Protein AF-A0A7L0R563-F1 (afdb_monomer_lite)

Organism: Setophaga kirtlandii (NCBI:txid298831)

Structure (mmCIF, N/CA/C/O backbone):
data_AF-A0A7L0R563-F1
#
_entry.id   AF-A0A7L0R563-F1
#
loop_
_atom_site.group_PDB
_atom_site.id
_atom_site.type_symbol
_atom_site.label_atom_id
_atom_site.label_alt_id
_atom_site.label_comp_id
_atom_site.label_asym_id
_atom_site.label_entity_id
_atom_site.label_seq_id
_atom_site.pdbx_PDB_ins_code
_atom_site.Cartn_x
_atom_site.Cartn_y
_atom_site.Cartn_z
_atom_site.occupancy
_atom_site.B_iso_or_equiv
_atom_site.auth_seq_id
_atom_site.auth_comp_id
_atom_site.auth_asym_id
_atom_site.auth_atom_id
_atom_site.pdbx_PDB_model_num
ATOM 1 N N . MET A 1 1 ? 3.969 -14.563 -4.268 1.00 79.44 1 MET A N 1
ATOM 2 C CA . MET A 1 1 ? 3.086 -14.726 -5.441 1.00 79.44 1 MET A CA 1
ATOM 3 C C . MET A 1 1 ? 2.986 -16.213 -5.708 1.00 79.44 1 MET A C 1
ATOM 5 O O . MET A 1 1 ? 4.020 -16.866 -5.659 1.00 79.44 1 MET A O 1
ATOM 9 N N . MET A 1 2 ? 1.785 -16.752 -5.893 1.00 92.75 2 MET A N 1
ATOM 10 C CA . MET A 1 2 ? 1.588 -18.174 -6.206 1.00 92.75 2 MET A CA 1
ATOM 11 C C . MET A 1 2 ? 0.539 -18.315 -7.314 1.00 92.75 2 MET A C 1
ATOM 13 O O . MET A 1 2 ? -0.311 -17.434 -7.439 1.00 92.75 2 MET A O 1
ATOM 17 N N . PRO A 1 3 ? 0.597 -19.368 -8.139 1.00 93.75 3 PRO A N 1
ATOM 18 C CA . PRO A 1 3 ? -0.494 -19.691 -9.042 1.00 93.75 3 PRO A CA 1
ATOM 1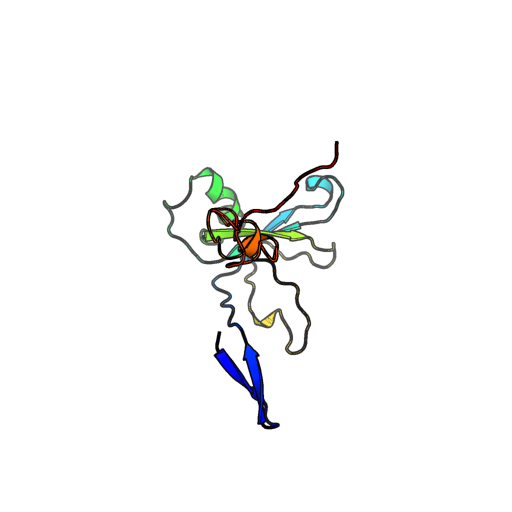9 C C . PRO A 1 3 ? -1.622 -20.412 -8.293 1.00 93.75 3 PRO A C 1
ATOM 21 O O . PRO A 1 3 ? -1.357 -21.232 -7.417 1.00 93.75 3 PRO A O 1
ATOM 24 N N . ILE A 1 4 ? -2.867 -20.137 -8.671 1.00 94.19 4 ILE A N 1
ATOM 25 C CA . ILE A 1 4 ? -4.045 -20.919 -8.278 1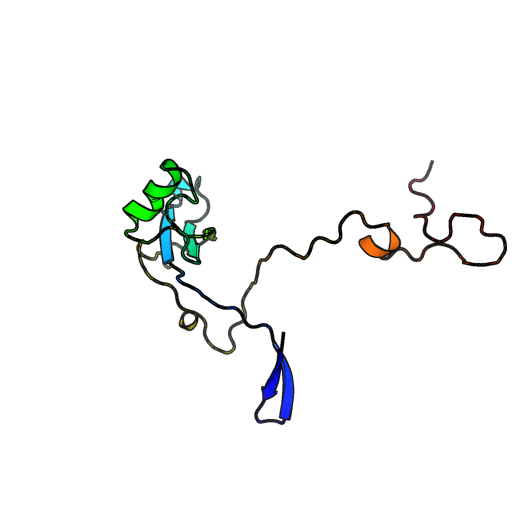.00 94.19 4 ILE A CA 1
ATOM 26 C C . ILE A 1 4 ? -4.720 -21.420 -9.554 1.00 94.19 4 ILE A C 1
ATOM 28 O O . ILE A 1 4 ? -4.782 -20.695 -10.548 1.00 94.19 4 ILE A O 1
ATOM 32 N N . TRP A 1 5 ? -5.205 -22.658 -9.515 1.00 94.88 5 TRP A N 1
ATOM 33 C CA . TRP A 1 5 ? -5.958 -23.268 -10.606 1.00 94.88 5 TRP A CA 1
ATOM 34 C C . TRP A 1 5 ? -7.452 -23.236 -10.304 1.00 94.88 5 TRP A C 1
ATOM 36 O O . TRP A 1 5 ? -7.875 -23.539 -9.186 1.00 94.88 5 TRP A O 1
ATOM 46 N N . THR A 1 6 ? -8.252 -22.860 -11.295 1.00 93.50 6 THR A N 1
ATOM 47 C CA . THR A 1 6 ? -9.711 -22.941 -11.215 1.00 93.50 6 THR A CA 1
ATOM 48 C C . THR A 1 6 ? -10.187 -24.368 -11.464 1.00 93.50 6 THR A C 1
ATOM 50 O O . THR A 1 6 ? -9.456 -25.224 -11.964 1.00 93.50 6 THR A O 1
ATOM 53 N N . LYS A 1 7 ? -11.468 -24.620 -11.173 1.00 94.56 7 LYS A N 1
ATOM 54 C CA . LYS A 1 7 ? -12.122 -25.892 -11.510 1.00 94.56 7 LYS A CA 1
ATOM 55 C C . LYS A 1 7 ? -12.158 -26.164 -13.021 1.00 94.56 7 LYS A C 1
ATOM 57 O O . LYS A 1 7 ? -12.223 -27.322 -13.406 1.00 94.56 7 LYS A O 1
ATOM 62 N N . SER A 1 8 ? -12.107 -25.124 -13.859 1.00 94.75 8 SER A N 1
ATOM 63 C CA . SER A 1 8 ? -12.034 -25.250 -15.322 1.00 94.75 8 SER A CA 1
ATOM 64 C C . SER A 1 8 ? -10.624 -25.558 -15.839 1.00 94.75 8 SER A C 1
ATOM 66 O O . SER A 1 8 ? -10.449 -25.730 -17.040 1.00 94.75 8 SER A O 1
ATOM 68 N N . GLY A 1 9 ? -9.618 -25.632 -14.959 1.00 95.19 9 GLY A N 1
ATOM 69 C CA . GLY A 1 9 ? -8.228 -25.852 -15.353 1.00 95.19 9 GLY A CA 1
ATOM 70 C C . GLY A 1 9 ? -7.518 -24.588 -15.842 1.00 95.19 9 GLY A C 1
ATOM 71 O O . GLY A 1 9 ? -6.473 -24.690 -16.472 1.00 95.19 9 GLY A O 1
ATOM 72 N N . GLU A 1 10 ? -8.040 -23.394 -15.553 1.00 95.56 10 GLU A N 1
ATOM 73 C CA . GLU A 1 10 ? -7.364 -22.129 -15.856 1.00 95.56 10 GLU A CA 1
ATOM 74 C C . GLU A 1 10 ? -6.396 -21.739 -14.729 1.00 95.56 10 GLU A C 1
ATOM 76 O O . GLU A 1 10 ? -6.694 -21.911 -13.544 1.00 95.56 10 GLU A O 1
ATOM 81 N N . LYS A 1 11 ? -5.228 -21.192 -15.087 1.00 95.44 11 LYS A N 1
ATOM 82 C CA . LYS A 1 11 ? -4.199 -20.739 -14.141 1.00 95.44 11 LYS A CA 1
ATOM 83 C C . LYS A 1 11 ? -4.281 -19.230 -13.929 1.00 95.44 11 LYS A C 1
ATOM 85 O O . LYS A 1 11 ? -3.959 -18.466 -14.835 1.00 95.44 11 LYS A O 1
ATOM 90 N N . HIS A 1 12 ? -4.541 -18.799 -12.696 1.00 94.56 12 HIS A N 1
ATOM 91 C CA . HIS A 1 12 ? -4.442 -17.390 -12.310 1.00 94.56 12 HIS A CA 1
ATOM 92 C C . HIS A 1 12 ? -3.226 -17.121 -11.431 1.00 94.56 12 HIS A C 1
ATOM 94 O O . HIS A 1 12 ? -2.904 -17.870 -10.506 1.00 94.56 12 HIS A O 1
ATOM 100 N N . ALA A 1 13 ? -2.557 -16.004 -11.702 1.00 95.38 13 ALA A N 1
ATOM 101 C CA . ALA A 1 13 ? -1.481 -15.505 -10.868 1.00 95.38 13 ALA A CA 1
ATOM 102 C C . ALA A 1 13 ? -2.054 -14.671 -9.715 1.00 95.38 13 ALA A C 1
ATOM 104 O O . ALA A 1 13 ? -2.723 -13.667 -9.955 1.00 95.38 13 ALA A O 1
ATOM 105 N N . VAL A 1 14 ? -1.774 -15.061 -8.468 1.00 95.38 14 VAL A N 1
ATOM 106 C CA . VAL A 1 14 ? -2.331 -14.388 -7.287 1.00 95.38 14 VAL A CA 1
ATOM 107 C C . VAL A 1 14 ? -1.262 -13.914 -6.304 1.00 95.38 14 VAL A C 1
ATOM 109 O O . VAL A 1 14 ? -0.155 -14.462 -6.192 1.00 95.38 14 VAL A O 1
ATOM 112 N N . THR A 1 15 ? -1.624 -12.888 -5.537 1.00 95.50 15 THR A N 1
ATOM 113 C CA . THR A 1 15 ? -0.833 -12.365 -4.419 1.00 95.50 15 THR A CA 1
ATOM 114 C C . THR A 1 15 ? -1.587 -12.605 -3.119 1.00 95.50 15 THR A C 1
ATOM 116 O O . THR A 1 15 ? -2.738 -12.200 -2.997 1.00 95.50 15 THR A O 1
ATOM 119 N N . LEU A 1 16 ? -0.941 -13.239 -2.136 1.00 93.50 16 LEU A N 1
ATOM 120 C CA . LEU A 1 16 ? -1.532 -13.398 -0.808 1.00 93.50 16 LEU A CA 1
ATOM 121 C C . LEU A 1 16 ? -1.290 -12.149 0.022 1.00 93.50 16 LEU A C 1
ATOM 123 O O . LEU A 1 16 ? -0.150 -11.711 0.186 1.00 93.50 16 LEU A O 1
ATOM 127 N N . LEU A 1 17 ? -2.370 -11.627 0.587 1.00 93.56 17 LEU A N 1
ATOM 128 C CA . LEU A 1 17 ? -2.347 -10.529 1.536 1.00 93.56 17 LEU A CA 1
ATOM 129 C C . LEU A 1 17 ? -2.794 -11.064 2.895 1.00 93.56 17 LEU A C 1
ATOM 131 O O . LEU A 1 17 ? -3.893 -11.594 3.035 1.00 93.56 17 LEU A O 1
ATOM 135 N N . LYS A 1 18 ? -1.929 -10.934 3.902 1.00 93.12 18 LYS A N 1
ATOM 136 C CA . LYS A 1 18 ? -2.244 -11.328 5.277 1.00 93.12 18 LYS A CA 1
ATOM 137 C C . LYS A 1 18 ? -2.797 -10.126 6.035 1.00 93.12 18 LYS A C 1
ATOM 139 O O . LYS A 1 18 ? -2.078 -9.152 6.257 1.00 93.12 18 LYS A O 1
ATOM 144 N N . VAL A 1 19 ? -4.044 -10.222 6.484 1.00 94.44 19 VAL A N 1
ATOM 145 C CA . VAL A 1 19 ? -4.639 -9.265 7.424 1.00 94.44 19 VAL A CA 1
ATOM 146 C C . VAL A 1 19 ? -4.303 -9.732 8.836 1.00 94.44 19 VAL A C 1
ATOM 148 O O . VAL A 1 19 ? -4.784 -10.771 9.275 1.00 94.44 19 VAL A O 1
ATOM 151 N N . GLN A 1 20 ? -3.427 -9.003 9.529 1.00 93.00 20 GLN A N 1
ATOM 152 C CA . GLN A 1 20 ? -2.982 -9.355 10.878 1.00 93.00 20 GLN A CA 1
ATOM 153 C C . GLN A 1 20 ? -3.362 -8.256 11.871 1.00 93.00 20 GLN A C 1
ATOM 155 O O . GLN A 1 20 ? -2.912 -7.117 11.728 1.00 93.00 20 GLN A O 1
ATOM 160 N N . ASP A 1 21 ? -4.158 -8.617 12.880 1.00 92.94 21 ASP A N 1
ATOM 161 C CA . ASP A 1 21 ? -4.570 -7.766 14.004 1.00 92.94 21 ASP A CA 1
ATOM 162 C C . ASP A 1 21 ? -5.026 -6.362 13.584 1.00 92.94 21 ASP A C 1
ATOM 164 O O . ASP A 1 21 ? -4.650 -5.361 14.204 1.00 92.94 21 ASP A O 1
ATOM 168 N N . CYS A 1 22 ? -5.822 -6.276 12.519 1.00 96.12 22 CYS A N 1
ATOM 169 C CA . CYS A 1 22 ? -6.314 -5.016 11.971 1.00 96.12 22 CYS A CA 1
ATOM 170 C C . CYS A 1 22 ? -7.477 -4.492 12.823 1.00 96.12 22 CYS A C 1
ATOM 172 O O . CYS A 1 22 ? -8.437 -5.223 13.030 1.00 96.12 22 CYS A O 1
ATOM 174 N N . HIS A 1 23 ? -7.378 -3.275 13.356 1.00 96.25 23 HIS A N 1
ATOM 175 C CA . HIS A 1 23 ? -8.411 -2.678 14.210 1.00 96.25 23 HIS A CA 1
ATOM 176 C C . HIS A 1 23 ? -8.655 -1.219 13.834 1.00 96.25 23 HIS A C 1
ATOM 178 O O . HIS A 1 23 ? -7.723 -0.502 13.454 1.00 96.25 23 HIS A O 1
ATOM 184 N N . VAL A 1 24 ? -9.900 -0.776 13.992 1.00 96.38 24 VAL A N 1
ATOM 185 C CA . VAL A 1 24 ? -10.256 0.644 13.915 1.00 96.38 24 VAL A CA 1
ATOM 186 C C . VAL A 1 24 ? -9.760 1.344 15.176 1.00 96.38 24 VAL A C 1
ATOM 188 O O . VAL A 1 24 ? -10.019 0.893 16.286 1.00 96.38 24 VAL A O 1
ATOM 191 N N . LEU A 1 25 ? -9.019 2.434 15.006 1.00 94.69 25 LEU A N 1
ATOM 192 C CA . LEU A 1 25 ? -8.427 3.203 16.100 1.00 94.69 25 LEU A CA 1
ATOM 193 C C . LEU A 1 25 ? -9.255 4.435 16.435 1.00 94.69 25 LEU A C 1
ATOM 195 O O . LEU A 1 25 ? -9.538 4.697 17.592 1.00 94.69 25 LEU A O 1
ATOM 199 N N . ARG A 1 26 ? -9.632 5.210 15.420 1.00 94.06 26 ARG A N 1
ATOM 200 C CA . ARG A 1 26 ? -10.344 6.467 15.623 1.00 94.06 26 ARG A CA 1
ATOM 201 C C . ARG A 1 26 ? -11.186 6.801 14.408 1.00 94.06 26 ARG A C 1
ATOM 203 O O . ARG A 1 26 ? -10.765 6.583 13.272 1.00 94.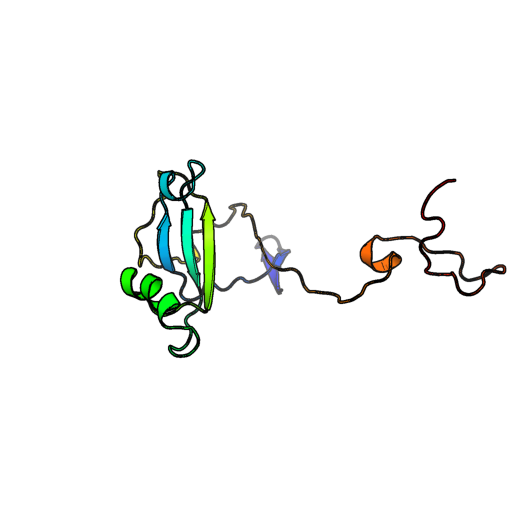06 26 ARG A O 1
ATOM 210 N N . TYR A 1 27 ? -12.356 7.356 14.675 1.00 93.44 27 TYR A N 1
ATOM 211 C CA . TYR A 1 27 ? -13.171 8.032 13.683 1.00 93.44 27 TYR A CA 1
ATOM 212 C C . TYR A 1 27 ? -12.864 9.531 13.724 1.00 93.44 27 TYR A C 1
ATOM 214 O O . TYR A 1 27 ? -12.796 10.121 14.801 1.00 93.44 27 TYR A O 1
ATOM 222 N N . VAL A 1 28 ? -12.650 10.125 12.555 1.00 91.31 28 VAL A N 1
ATOM 223 C CA . VAL A 1 28 ? -12.429 11.560 12.373 1.00 91.31 28 VAL A CA 1
ATOM 224 C C . VAL A 1 28 ? -13.600 12.094 11.559 1.00 91.31 28 VAL A C 1
ATOM 226 O O . VAL A 1 28 ? -13.829 11.646 10.429 1.00 91.31 28 VAL A O 1
ATOM 229 N N . SER A 1 29 ? -14.349 13.027 12.147 1.00 89.56 29 SER A N 1
ATOM 230 C CA . SER A 1 29 ? -15.538 13.612 11.526 1.00 89.56 29 SER A CA 1
ATOM 231 C C . SER A 1 29 ? -15.175 14.497 10.329 1.00 89.56 29 SER A C 1
ATOM 233 O O . SER A 1 29 ? -14.021 14.891 10.131 1.00 89.56 29 SER A O 1
ATOM 235 N N . LYS A 1 30 ? -16.174 14.837 9.507 1.00 88.56 30 LYS A N 1
ATOM 236 C CA . LYS A 1 30 ? -15.997 15.773 8.384 1.00 88.56 30 LYS A CA 1
ATOM 237 C C . LYS A 1 30 ? -15.513 17.144 8.846 1.00 88.56 30 LYS A C 1
ATOM 239 O O . LYS A 1 30 ? -14.650 17.722 8.191 1.00 88.56 30 LYS A O 1
ATOM 244 N N . GLU A 1 31 ? -16.039 17.626 9.966 1.00 87.44 31 GLU A N 1
ATOM 245 C CA . GLU A 1 31 ? -15.666 18.902 10.585 1.00 87.44 31 GLU A CA 1
ATOM 246 C C . GLU A 1 31 ? -14.182 18.904 10.960 1.00 87.44 31 GLU A C 1
ATOM 248 O O . GLU A 1 31 ? -13.432 19.774 10.517 1.00 87.44 31 GLU A O 1
ATOM 253 N N . GLU A 1 32 ? -13.728 17.861 11.663 1.00 85.50 32 GLU A N 1
ATOM 254 C CA . GLU A 1 32 ? -12.322 17.706 12.044 1.00 85.50 32 GLU A CA 1
ATOM 255 C C . GLU A 1 32 ? -11.413 17.509 10.815 1.00 85.50 32 GLU A C 1
ATOM 257 O O . GLU A 1 32 ? -10.266 17.951 10.793 1.00 85.50 32 GLU A O 1
ATOM 262 N N . SER A 1 33 ? -11.925 16.905 9.736 1.00 81.81 33 SER A N 1
ATOM 263 C CA . SER A 1 33 ? -11.193 16.740 8.475 1.00 81.81 33 SER A CA 1
ATOM 264 C C . SER A 1 33 ? -11.270 17.959 7.531 1.00 81.81 33 SER A C 1
ATOM 266 O O . SER A 1 33 ? -10.930 17.831 6.344 1.00 81.81 33 SER A O 1
ATOM 268 N N . GLY A 1 34 ? -11.699 19.129 8.011 1.00 81.62 34 GLY A N 1
ATOM 269 C CA . GLY A 1 34 ? -11.731 20.363 7.219 1.00 81.62 34 GLY A CA 1
ATOM 270 C C . GLY A 1 34 ? -12.801 20.365 6.122 1.00 81.62 34 GLY A C 1
ATOM 271 O O . GLY A 1 34 ? -12.551 20.844 5.018 1.00 81.62 34 GLY A O 1
ATOM 272 N N . GLY A 1 35 ? -13.962 19.765 6.395 1.00 75.12 35 GLY A N 1
ATOM 273 C CA . GLY A 1 35 ? -15.159 19.821 5.546 1.00 75.12 35 GLY A CA 1
ATOM 274 C C . GLY A 1 35 ? -15.172 18.876 4.341 1.00 75.12 35 GLY A C 1
ATOM 275 O O . GLY A 1 35 ? -16.040 19.000 3.485 1.00 75.12 35 GLY A O 1
ATOM 276 N N . LYS A 1 36 ? -14.217 17.942 4.240 1.00 79.31 36 LYS A N 1
ATOM 277 C CA . LYS A 1 36 ? -14.122 17.012 3.100 1.00 79.31 36 LYS A CA 1
ATOM 278 C C . LYS A 1 36 ? -14.926 15.734 3.341 1.00 79.31 36 LYS A C 1
ATOM 280 O O . LYS A 1 36 ? -16.143 15.693 3.200 1.00 79.31 36 LYS A O 1
ATOM 285 N N . THR A 1 37 ? -14.226 14.668 3.696 1.00 86.56 37 THR A N 1
ATOM 286 C CA . THR A 1 37 ? -14.774 13.335 3.909 1.00 86.56 37 THR A CA 1
ATOM 287 C C . THR A 1 37 ? -14.424 12.871 5.306 1.00 86.56 37 THR A C 1
ATOM 289 O O . THR A 1 37 ? -13.356 13.199 5.834 1.00 86.56 37 THR A O 1
ATOM 292 N N . ALA A 1 38 ? -15.340 12.113 5.899 1.00 91.31 38 ALA A N 1
ATOM 293 C CA . ALA A 1 38 ? -15.073 11.446 7.153 1.00 91.31 38 ALA A CA 1
ATOM 294 C C . ALA A 1 38 ? -13.969 10.399 6.950 1.00 91.31 38 ALA A C 1
ATOM 296 O O . ALA A 1 38 ? -13.745 9.893 5.844 1.00 91.31 38 ALA A O 1
ATOM 297 N N . LYS A 1 39 ? -13.230 10.105 8.014 1.00 93.75 39 LYS A N 1
ATOM 298 C CA . LYS A 1 39 ? -12.016 9.296 7.940 1.00 93.75 39 LYS A CA 1
ATOM 299 C C . LYS A 1 39 ? -11.985 8.262 9.051 1.00 93.75 39 LYS A C 1
ATOM 301 O O . LYS A 1 39 ? -12.236 8.575 10.211 1.00 93.75 39 LYS A O 1
ATOM 306 N N . LEU A 1 40 ? -11.599 7.040 8.702 1.00 94.31 40 LEU A N 1
ATOM 307 C CA . LEU A 1 40 ? -11.278 5.992 9.664 1.00 94.31 40 LEU A CA 1
ATOM 308 C C . LEU A 1 40 ? -9.774 5.809 9.748 1.00 94.31 40 LEU A C 1
ATOM 310 O O . LEU A 1 40 ? -9.103 5.532 8.754 1.00 94.31 40 LEU A O 1
ATOM 314 N N . LEU A 1 41 ? -9.253 5.929 10.960 1.00 94.94 41 LEU A N 1
ATOM 315 C CA . LEU A 1 41 ? -7.889 5.569 11.282 1.00 94.94 41 LEU A CA 1
ATOM 316 C C . LEU A 1 41 ? -7.849 4.080 11.620 1.00 94.94 41 LEU A C 1
ATOM 318 O O . LEU A 1 41 ? -8.516 3.632 12.551 1.00 94.94 41 LEU A O 1
ATOM 322 N N . VAL A 1 42 ? -7.063 3.311 10.876 1.00 96.00 42 VAL A N 1
ATOM 323 C CA . VAL A 1 42 ? -6.967 1.856 11.015 1.00 96.00 42 VAL A CA 1
ATOM 324 C C . VAL A 1 42 ? -5.520 1.466 11.276 1.00 96.00 42 VAL A C 1
ATOM 326 O O . VAL A 1 42 ? -4.594 1.939 10.611 1.00 96.00 42 VAL A O 1
ATOM 329 N N . GLY A 1 43 ? -5.322 0.592 12.259 1.00 94.62 43 GLY A N 1
ATOM 330 C CA . GLY A 1 43 ? -4.016 0.086 12.649 1.00 94.62 43 GLY A CA 1
ATOM 331 C C . GLY A 1 43 ? -3.896 -1.414 12.412 1.00 94.62 43 GLY A C 1
ATOM 332 O O . GLY A 1 43 ? -4.779 -2.176 12.790 1.00 94.62 43 GLY A O 1
ATOM 333 N N . GLY A 1 44 ? -2.782 -1.843 11.822 1.00 94.06 44 GLY A N 1
ATOM 334 C CA . GLY A 1 44 ? -2.490 -3.250 11.553 1.00 94.06 44 GLY A CA 1
ATOM 335 C C . GLY A 1 44 ? -1.173 -3.707 12.172 1.00 94.06 44 GLY A C 1
ATOM 336 O O . GLY A 1 44 ? -0.236 -2.910 12.305 1.00 94.06 44 GLY A O 1
ATOM 337 N N . LYS A 1 45 ? -1.118 -5.011 12.477 1.00 92.75 45 LYS A N 1
ATOM 338 C CA . LYS A 1 45 ? -0.007 -5.757 13.085 1.00 92.75 45 LYS A CA 1
ATOM 339 C C . LYS A 1 45 ? 0.406 -5.235 14.462 1.00 92.75 45 LYS A C 1
ATOM 341 O O . LYS A 1 45 ? 0.831 -4.092 14.600 1.00 92.75 45 LYS A O 1
ATOM 346 N N . ASN A 1 46 ? 0.343 -6.091 15.477 1.00 91.19 46 ASN A N 1
ATOM 347 C CA . ASN A 1 46 ? 0.781 -5.719 16.819 1.00 91.19 46 ASN A CA 1
ATOM 348 C C . ASN A 1 46 ? 2.301 -5.507 16.874 1.00 91.19 46 ASN A C 1
ATOM 350 O O . ASN A 1 46 ? 3.070 -6.194 16.197 1.00 91.19 46 ASN A O 1
ATOM 354 N N . VAL A 1 47 ? 2.722 -4.543 17.686 1.00 89.69 47 VAL A N 1
ATOM 355 C CA . VAL A 1 47 ? 4.126 -4.309 18.035 1.00 89.69 47 VAL A CA 1
ATOM 356 C C . VAL A 1 47 ? 4.286 -4.292 19.537 1.00 89.69 47 VAL A C 1
ATOM 358 O O . VAL A 1 47 ? 3.323 -4.073 20.273 1.00 89.69 47 VAL A O 1
ATOM 361 N N . SER A 1 48 ? 5.525 -4.492 19.973 1.00 85.69 48 SER A N 1
ATOM 362 C CA . SER A 1 48 ? 5.893 -4.263 21.358 1.00 85.69 48 SER A CA 1
ATOM 363 C C . SER A 1 48 ? 5.409 -2.872 21.811 1.00 85.69 48 SER A C 1
ATOM 365 O O . SER A 1 48 ? 5.437 -1.912 21.021 1.00 85.69 48 SER A O 1
ATOM 367 N N . PRO A 1 49 ? 5.087 -2.713 23.108 1.00 75.38 49 PRO A N 1
ATOM 368 C CA . PRO A 1 49 ? 5.281 -1.453 23.821 1.00 75.38 49 PRO A CA 1
ATOM 369 C C . PRO A 1 49 ? 6.722 -0.942 23.593 1.00 75.38 49 PRO A C 1
ATOM 371 O O . PRO A 1 49 ? 7.445 -1.554 22.846 1.00 75.38 49 PRO A O 1
ATOM 374 N N . PHE A 1 50 ? 7.273 0.122 24.147 1.00 78.06 50 PHE A N 1
ATOM 375 C CA . PHE A 1 50 ? 8.667 0.561 23.846 1.00 78.06 50 PHE A CA 1
ATOM 376 C C . PHE A 1 50 ? 9.015 0.948 22.379 1.00 78.06 50 PHE A C 1
ATOM 378 O O . PHE A 1 50 ? 9.910 1.756 22.182 1.00 78.06 50 PHE A O 1
ATOM 385 N N . SER A 1 51 ? 8.335 0.452 21.335 1.00 76.81 51 SER A N 1
ATOM 386 C CA . SER A 1 51 ? 8.672 0.735 19.927 1.00 76.81 51 SER A CA 1
ATOM 387 C C . SER A 1 51 ? 8.283 2.148 19.478 1.00 76.81 51 SER A C 1
ATOM 389 O O . SER A 1 51 ? 8.706 2.579 18.405 1.00 76.81 51 SER A O 1
ATOM 391 N N . LYS A 1 52 ? 7.414 2.831 20.228 1.00 75.69 52 LYS A N 1
ATOM 392 C CA . LYS A 1 52 ? 6.856 4.146 19.897 1.00 75.69 52 LYS A CA 1
ATOM 393 C C . LYS A 1 52 ? 6.829 5.038 21.147 1.00 75.69 52 LYS A C 1
ATOM 395 O O . LYS A 1 52 ? 6.794 4.489 22.250 1.00 75.69 52 LYS A O 1
ATOM 400 N N . PRO A 1 53 ? 6.872 6.373 20.973 1.00 81.06 53 PRO A N 1
ATOM 401 C CA . PRO A 1 53 ? 6.799 7.326 22.079 1.00 81.06 53 PRO A CA 1
ATOM 402 C C . PRO A 1 53 ? 5.418 7.322 22.743 1.00 81.06 53 PRO A C 1
ATOM 404 O O . PRO A 1 53 ? 4.422 6.984 22.103 1.00 81.06 53 PRO A O 1
ATOM 407 N N . GLU A 1 54 ? 5.365 7.765 24.003 1.00 76.94 54 GLU A N 1
ATOM 408 C CA . GLU A 1 54 ? 4.159 7.724 24.844 1.00 76.94 54 GLU A CA 1
ATOM 409 C C . GLU A 1 54 ? 2.968 8.486 24.253 1.00 76.94 54 GLU A C 1
ATOM 411 O O . GLU A 1 54 ? 1.842 8.002 24.310 1.00 76.94 54 GLU A O 1
ATOM 416 N N . SER A 1 55 ? 3.218 9.605 23.569 1.00 77.44 55 SER A N 1
ATOM 417 C CA . SER A 1 55 ? 2.182 10.381 22.872 1.00 77.44 55 SER A CA 1
ATOM 418 C C . SER A 1 55 ? 1.470 9.589 21.773 1.00 77.44 55 SER A C 1
ATOM 420 O O . SER A 1 55 ? 0.282 9.766 21.530 1.00 77.44 55 SER A O 1
ATOM 422 N N . ALA A 1 56 ? 2.157 8.645 21.125 1.00 76.81 56 ALA A N 1
ATOM 423 C CA . ALA A 1 56 ? 1.524 7.772 20.145 1.00 76.81 56 ALA A CA 1
ATOM 424 C C . ALA A 1 56 ? 0.631 6.703 20.802 1.00 76.81 56 ALA A C 1
ATOM 426 O O . ALA A 1 56 ? -0.052 5.974 20.084 1.00 76.81 56 ALA A O 1
ATOM 427 N N . HIS A 1 57 ? 0.652 6.552 22.133 1.00 79.44 57 HIS A N 1
ATOM 428 C CA . HIS A 1 57 ? -0.115 5.526 22.845 1.00 79.44 57 HIS A CA 1
ATOM 429 C C . HIS A 1 57 ? -1.545 5.932 23.137 1.00 79.44 57 HIS A C 1
ATOM 431 O O . HIS A 1 57 ? -2.382 5.042 23.259 1.00 79.44 57 HIS A O 1
ATOM 437 N N . GLU A 1 58 ? -1.823 7.229 23.230 1.00 86.62 58 GLU A N 1
ATOM 438 C CA . GLU A 1 58 ? -3.141 7.749 23.597 1.00 86.62 58 GLU A CA 1
ATOM 439 C C . GLU A 1 58 ? -4.219 7.206 22.657 1.00 86.62 58 GLU A C 1
ATOM 441 O O . GLU A 1 58 ? -5.152 6.556 23.115 1.00 86.62 58 GLU A O 1
ATOM 446 N N . ILE A 1 59 ? -3.987 7.277 21.343 1.00 89.62 59 ILE A N 1
ATOM 447 C CA . ILE A 1 59 ? -4.899 6.751 20.312 1.00 89.62 59 ILE A CA 1
ATOM 448 C C . ILE A 1 59 ? -5.179 5.246 20.492 1.00 89.62 59 ILE A C 1
ATOM 450 O O . ILE A 1 59 ? -6.289 4.775 20.252 1.00 89.62 59 ILE A O 1
ATOM 454 N N . PHE A 1 60 ? -4.176 4.457 20.891 1.00 91.38 60 PHE A N 1
ATOM 455 C CA . PHE A 1 60 ? -4.356 3.015 21.105 1.00 91.38 60 PHE A CA 1
ATOM 456 C C . PHE A 1 60 ? -5.077 2.718 22.425 1.00 91.38 60 PHE A C 1
ATOM 458 O O . PHE A 1 60 ? -5.873 1.782 22.484 1.00 91.38 60 PHE A O 1
ATOM 465 N N . ARG A 1 61 ? -4.811 3.516 23.467 1.00 88.75 61 ARG A N 1
ATOM 466 C CA . ARG A 1 61 ? -5.439 3.406 24.789 1.00 88.75 61 ARG A CA 1
ATOM 467 C C . ARG A 1 61 ? -6.916 3.790 24.725 1.00 88.75 61 ARG A C 1
ATOM 469 O O . ARG A 1 61 ? -7.735 3.038 25.236 1.00 88.75 61 ARG A O 1
ATOM 476 N N . GLU A 1 62 ? -7.247 4.889 24.047 1.00 89.94 62 GLU A N 1
ATOM 477 C CA . GLU A 1 62 ? -8.626 5.333 23.790 1.00 89.94 62 GLU A CA 1
ATOM 478 C C . GLU A 1 62 ? -9.437 4.271 23.043 1.00 89.94 62 GLU A C 1
ATOM 480 O O . GLU A 1 62 ? -10.588 4.008 23.377 1.00 89.94 62 GLU A O 1
ATOM 485 N N . ALA A 1 63 ? -8.820 3.615 22.059 1.00 91.19 63 ALA A N 1
ATOM 486 C CA . ALA A 1 63 ? -9.448 2.540 21.300 1.00 91.19 63 ALA A CA 1
ATOM 487 C C . ALA A 1 63 ? -9.485 1.190 22.042 1.00 91.19 63 ALA A C 1
ATOM 489 O O . ALA A 1 63 ? -10.100 0.248 21.544 1.00 91.19 63 ALA A O 1
ATOM 490 N N . GLY A 1 64 ? -8.798 1.057 23.182 1.00 91.19 64 GLY A N 1
ATOM 491 C CA . GLY A 1 64 ? -8.698 -0.197 23.933 1.00 91.19 64 GLY A CA 1
ATOM 492 C C . GLY A 1 64 ? -7.941 -1.314 23.203 1.00 91.19 64 GLY A C 1
ATOM 493 O O . GLY A 1 64 ? -8.205 -2.489 23.447 1.00 91.19 64 GLY A O 1
ATOM 494 N N . VAL A 1 65 ? -7.013 -0.984 22.293 1.00 92.38 65 VAL A N 1
ATOM 495 C CA . VAL A 1 65 ? -6.295 -1.979 21.473 1.00 92.38 65 VAL A CA 1
ATOM 496 C C . VAL A 1 65 ? -4.783 -1.976 21.712 1.00 92.38 65 VAL A C 1
ATOM 498 O O . VAL A 1 65 ? -4.200 -0.947 22.057 1.00 92.38 65 VAL A O 1
ATOM 501 N N . PRO A 1 66 ? -4.089 -3.104 21.456 1.00 90.50 66 PRO A N 1
ATOM 502 C CA . PRO A 1 66 ? -2.632 -3.135 21.469 1.00 90.50 66 PRO A CA 1
ATOM 503 C C . PRO A 1 66 ? -2.024 -2.187 20.431 1.00 90.50 66 PRO A C 1
ATOM 505 O O . PRO A 1 66 ? -2.614 -1.908 19.382 1.00 90.50 66 PRO A O 1
ATOM 508 N N . ARG A 1 67 ? -0.787 -1.751 20.687 1.00 90.56 67 ARG A N 1
ATOM 509 C CA . ARG A 1 67 ? -0.050 -0.859 19.783 1.00 90.56 67 ARG A CA 1
ATOM 510 C C . ARG A 1 67 ? 0.125 -1.501 18.409 1.00 90.56 67 ARG A C 1
ATOM 512 O O . ARG A 1 67 ? 0.499 -2.670 18.296 1.00 90.56 67 ARG A O 1
ATOM 519 N N . LYS A 1 68 ? -0.099 -0.709 17.358 1.00 91.56 68 LYS A N 1
ATOM 520 C CA . LYS A 1 68 ? -0.035 -1.170 15.962 1.00 91.56 68 LYS A CA 1
ATOM 521 C C . LYS A 1 68 ? 1.222 -0.668 15.250 1.00 91.56 68 LYS A C 1
ATOM 523 O O . LYS A 1 68 ? 1.632 0.487 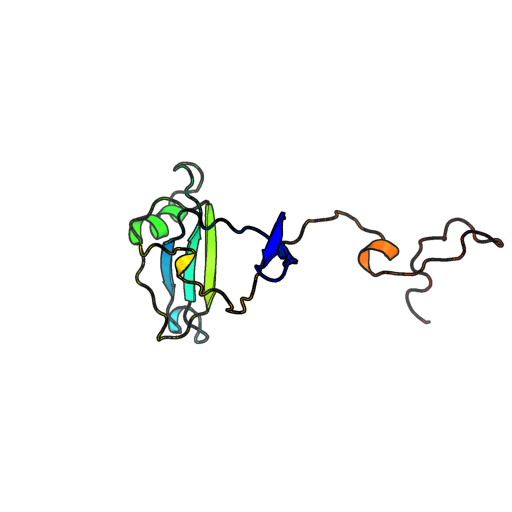15.423 1.00 91.56 68 LYS A O 1
ATOM 528 N N . GLN A 1 69 ? 1.826 -1.516 14.413 1.00 90.44 69 GLN A N 1
ATOM 529 C CA . GLN A 1 69 ? 3.029 -1.192 13.642 1.00 90.44 69 GLN A CA 1
ATOM 530 C C . GLN A 1 69 ? 2.724 -0.075 12.653 1.00 90.44 69 GLN A C 1
ATOM 532 O O . GLN A 1 69 ? 3.370 0.977 12.658 1.00 90.44 69 GLN A O 1
ATOM 537 N N . LYS A 1 70 ? 1.709 -0.310 11.820 1.00 90.38 70 LYS A N 1
ATOM 538 C CA . LYS A 1 70 ? 1.312 0.579 10.739 1.00 90.38 70 LYS A CA 1
ATOM 539 C C . LYS A 1 70 ? -0.067 1.133 11.043 1.00 90.38 70 LYS A C 1
ATOM 541 O O . LYS A 1 70 ? -0.972 0.378 11.380 1.00 90.38 70 LYS A O 1
ATOM 546 N N . VAL A 1 71 ? -0.198 2.443 10.899 1.00 93.00 71 VAL A N 1
ATOM 547 C CA . VAL A 1 71 ? -1.460 3.164 11.019 1.00 93.00 71 VAL A CA 1
ATOM 548 C C . VAL A 1 71 ? -1.688 3.898 9.705 1.00 93.00 71 VAL A C 1
ATOM 550 O O . VAL A 1 71 ? -0.746 4.426 9.110 1.00 93.00 71 VAL A O 1
ATOM 553 N N . THR A 1 72 ? -2.903 3.846 9.180 1.00 94.50 72 THR A N 1
ATOM 554 C CA . THR A 1 72 ? -3.273 4.480 7.913 1.00 94.50 72 THR A CA 1
ATOM 555 C C . THR A 1 72 ? -4.723 4.927 7.982 1.00 94.50 72 THR A C 1
ATOM 557 O O . THR A 1 72 ? -5.521 4.349 8.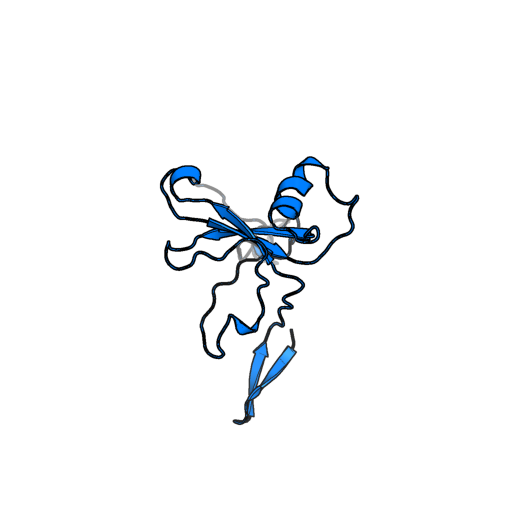716 1.00 94.50 72 THR A O 1
ATOM 560 N N . THR A 1 73 ? -5.041 5.970 7.227 1.00 93.94 73 THR A N 1
ATOM 561 C CA . THR A 1 73 ? -6.374 6.556 7.184 1.00 93.94 73 THR A CA 1
ATOM 562 C C . THR A 1 73 ? -7.088 6.159 5.901 1.00 93.94 73 THR A C 1
ATOM 564 O O . THR A 1 73 ? -6.489 6.187 4.827 1.00 93.94 73 THR A O 1
ATOM 567 N N . PHE A 1 74 ? -8.370 5.835 6.019 1.00 94.56 74 PHE A N 1
ATOM 568 C CA . PHE A 1 74 ? -9.266 5.550 4.907 1.00 94.56 74 PHE A CA 1
ATOM 569 C C . PHE A 1 74 ? -10.380 6.589 4.890 1.00 94.56 74 PHE A C 1
ATOM 571 O O . PHE A 1 74 ? -10.970 6.874 5.930 1.00 94.56 74 PHE A O 1
ATOM 578 N N . ASN A 1 75 ? -10.654 7.167 3.722 1.00 93.69 75 ASN A N 1
ATOM 579 C CA . ASN A 1 75 ? -11.810 8.042 3.556 1.00 93.69 75 ASN A CA 1
ATOM 580 C C . ASN A 1 75 ? -13.068 7.175 3.491 1.00 93.69 75 ASN A C 1
ATOM 582 O O . ASN A 1 75 ? -13.085 6.181 2.766 1.00 93.69 75 ASN A O 1
ATOM 586 N N . VAL A 1 76 ? -14.099 7.560 4.234 1.00 93.69 76 VAL A N 1
ATOM 587 C CA . VAL A 1 76 ? -15.366 6.834 4.324 1.00 93.69 76 VAL A CA 1
ATOM 588 C C . VAL A 1 76 ? -16.551 7.780 4.163 1.00 93.69 76 VAL A C 1
ATOM 590 O O . VAL A 1 76 ? -16.436 8.993 4.357 1.00 93.69 76 VAL A O 1
ATOM 593 N N . THR A 1 77 ? -17.689 7.211 3.779 1.00 91.88 77 THR A N 1
ATOM 594 C CA . THR A 1 77 ? -18.990 7.881 3.825 1.00 91.88 77 THR A CA 1
ATOM 595 C C . THR A 1 77 ? -19.544 7.868 5.250 1.00 91.88 77 THR A C 1
ATOM 597 O O . THR A 1 77 ? -19.073 7.108 6.099 1.00 91.88 77 THR A O 1
ATOM 600 N N . ASP A 1 78 ? -20.557 8.694 5.512 1.00 86.44 78 ASP A N 1
ATOM 601 C CA . ASP A 1 78 ? -21.149 8.821 6.852 1.00 86.44 78 ASP A CA 1
ATOM 602 C C . ASP A 1 78 ? -21.880 7.537 7.294 1.00 86.44 78 ASP A C 1
ATOM 604 O O . ASP A 1 78 ? -21.947 7.245 8.483 1.00 86.44 78 ASP A O 1
ATOM 608 N N . ASP A 1 79 ? -22.343 6.715 6.348 1.00 90.12 79 ASP A N 1
ATOM 609 C CA . ASP A 1 79 ? -22.987 5.424 6.641 1.00 90.12 79 ASP A CA 1
ATOM 610 C C . ASP A 1 79 ? -21.983 4.310 6.982 1.00 90.12 79 ASP A C 1
ATOM 612 O O . ASP A 1 79 ? -22.348 3.261 7.510 1.00 90.12 79 ASP A O 1
ATOM 616 N N . ALA A 1 80 ? -20.701 4.515 6.671 1.00 91.25 80 ALA A N 1
ATOM 617 C CA . ALA A 1 80 ? -19.643 3.518 6.825 1.00 91.25 80 ALA A CA 1
ATOM 618 C C . ALA A 1 80 ? -18.802 3.740 8.096 1.00 91.25 80 ALA A C 1
ATOM 620 O O . ALA A 1 80 ? -17.624 3.374 8.151 1.00 91.25 80 ALA A O 1
ATOM 621 N N . ILE A 1 81 ? -19.391 4.356 9.125 1.00 90.81 81 ILE A N 1
ATOM 622 C CA . ILE A 1 81 ? -18.717 4.629 10.396 1.00 90.81 81 ILE A CA 1
ATOM 623 C C . ILE A 1 81 ? -18.643 3.350 11.229 1.00 90.81 81 ILE A C 1
ATOM 625 O O . ILE A 1 81 ? -19.647 2.708 11.535 1.00 90.81 81 ILE A O 1
ATOM 629 N N . ILE A 1 82 ? -17.427 3.005 11.647 1.00 93.81 82 ILE A N 1
ATOM 630 C CA . ILE A 1 82 ? -17.148 1.839 12.484 1.00 93.81 82 ILE A CA 1
ATOM 631 C C . ILE A 1 82 ? -16.616 2.323 13.831 1.00 93.81 82 ILE A C 1
ATOM 633 O O . ILE A 1 82 ? -15.777 3.225 13.894 1.00 93.81 82 ILE A O 1
ATOM 637 N N . LYS A 1 83 ? -17.092 1.711 14.919 1.00 92.75 83 LYS A N 1
ATOM 638 C CA . LYS A 1 83 ? -16.670 2.063 16.279 1.00 92.75 83 LYS A CA 1
ATOM 639 C C . LYS A 1 83 ? -15.174 1.763 16.492 1.00 92.75 83 LYS A C 1
ATOM 641 O O . LYS A 1 83 ? -14.711 0.697 16.064 1.00 92.75 83 LYS A O 1
ATOM 646 N N . PRO A 1 84 ? -14.423 2.644 17.178 1.00 94.50 84 PRO A N 1
ATOM 647 C CA . PRO A 1 84 ? -13.074 2.344 17.655 1.00 94.50 84 PRO A CA 1
ATOM 648 C C . PRO A 1 84 ? -13.005 1.014 18.416 1.00 94.50 84 PRO A C 1
ATOM 650 O O . PRO A 1 84 ? -13.967 0.617 19.068 1.00 94.50 84 PRO A O 1
ATOM 653 N N . GLY A 1 85 ? -11.887 0.303 18.292 1.00 93.50 85 GLY A N 1
ATOM 654 C CA . GLY A 1 85 ? -11.675 -1.018 18.890 1.00 93.50 85 GLY A CA 1
ATOM 655 C C . GLY A 1 85 ? -12.209 -2.191 18.061 1.00 93.50 85 GLY A C 1
ATOM 656 O O . GLY A 1 85 ? -11.831 -3.333 18.313 1.00 93.50 85 GLY A O 1
ATOM 657 N N . THR A 1 86 ? -13.024 -1.942 17.031 1.00 95.75 86 THR A N 1
ATOM 658 C CA . THR A 1 86 ? -13.595 -3.016 16.201 1.00 95.75 86 THR A CA 1
ATOM 659 C C . THR A 1 86 ? -12.505 -3.731 15.384 1.00 95.75 86 THR A C 1
ATOM 661 O O . THR A 1 86 ? -11.759 -3.059 14.655 1.00 95.75 86 THR A O 1
ATOM 664 N N . PRO A 1 87 ? -12.407 -5.075 15.452 1.00 95.25 87 PRO A N 1
ATOM 665 C CA . PRO A 1 87 ? -11.483 -5.845 14.628 1.00 95.25 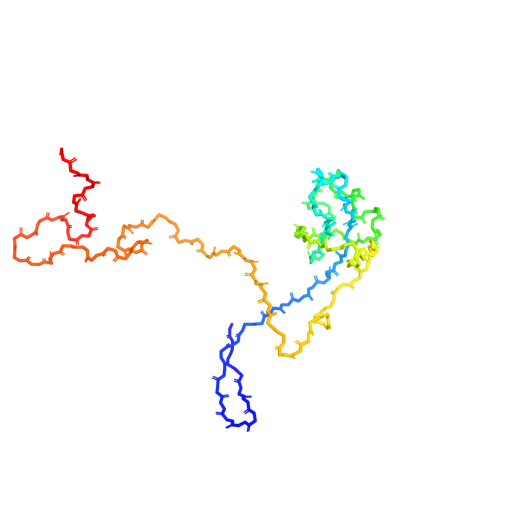87 PRO A CA 1
ATOM 666 C C . PRO A 1 87 ? -11.977 -5.964 13.178 1.00 95.25 87 PRO A C 1
ATOM 668 O O . PRO A 1 87 ? -13.160 -6.173 12.914 1.00 95.25 87 PRO A O 1
ATOM 671 N N . LEU A 1 88 ? -11.048 -5.868 12.226 1.00 95.44 88 LEU A N 1
ATOM 672 C CA . LEU A 1 88 ? -11.290 -6.026 10.793 1.00 95.44 88 LEU A CA 1
ATOM 673 C C . LEU A 1 88 ? -10.633 -7.310 10.280 1.00 95.44 88 LEU A C 1
ATOM 675 O O . LEU A 1 88 ? -9.436 -7.541 10.473 1.00 95.44 88 LEU A O 1
ATOM 679 N N . TYR A 1 89 ? -11.414 -8.116 9.563 1.00 95.88 89 TYR A N 1
ATOM 680 C CA . TYR A 1 89 ? -10.994 -9.408 9.022 1.00 95.88 89 TYR A CA 1
ATOM 681 C C . TYR A 1 89 ? -11.033 -9.420 7.494 1.00 95.88 89 TYR A C 1
ATOM 683 O O . TYR A 1 89 ? -11.722 -8.618 6.868 1.00 95.88 89 TYR A O 1
ATOM 691 N N . ALA A 1 90 ? -10.346 -10.391 6.882 1.00 94.56 90 ALA A N 1
ATOM 692 C CA . ALA A 1 90 ? -10.399 -10.606 5.432 1.00 94.56 90 ALA A CA 1
ATOM 693 C C . ALA A 1 90 ? -11.827 -10.884 4.919 1.00 94.56 90 ALA A C 1
ATOM 695 O O . ALA A 1 90 ? -12.132 -10.559 3.777 1.00 94.56 90 ALA A O 1
ATOM 696 N N . ALA A 1 91 ? -12.710 -11.402 5.783 1.00 94.50 91 ALA A N 1
ATOM 697 C CA . ALA A 1 91 ? -14.127 -11.633 5.496 1.00 94.50 91 ALA A CA 1
ATOM 698 C C . ALA A 1 91 ? -14.934 -10.350 5.216 1.00 94.50 91 ALA A C 1
ATOM 700 O O . ALA A 1 91 ? -16.071 -10.435 4.764 1.00 94.50 91 ALA A O 1
ATOM 701 N N . HIS A 1 92 ? -14.361 -9.166 5.464 1.00 94.00 92 HIS A N 1
ATOM 702 C CA . HIS A 1 92 ? -14.950 -7.903 5.020 1.00 94.00 92 HIS A CA 1
ATOM 703 C C . HIS A 1 92 ? -15.095 -7.839 3.489 1.00 94.00 92 HIS A C 1
ATOM 705 O O . HIS A 1 92 ? -16.028 -7.219 2.985 1.00 94.00 92 HIS A O 1
ATOM 711 N N . PHE A 1 93 ? -14.200 -8.505 2.752 1.00 95.38 93 PHE A N 1
ATOM 712 C CA . PHE A 1 93 ? -14.246 -8.575 1.296 1.00 95.38 93 PHE A CA 1
ATOM 713 C C . PHE A 1 93 ? -15.022 -9.801 0.826 1.00 95.38 93 PHE A C 1
ATOM 715 O O . PHE A 1 93 ? -14.926 -10.883 1.411 1.00 95.38 93 PHE A O 1
ATOM 722 N N . ARG A 1 94 ? -15.752 -9.645 -0.281 1.00 95.56 94 ARG A N 1
ATOM 723 C CA . ARG A 1 94 ? -16.469 -10.751 -0.923 1.00 95.56 94 ARG A CA 1
ATOM 724 C C . ARG A 1 94 ? -15.678 -11.284 -2.122 1.00 95.56 94 ARG A C 1
ATOM 726 O O . ARG A 1 94 ? -15.153 -10.486 -2.898 1.00 95.56 94 ARG A O 1
ATOM 733 N N . PRO A 1 95 ? -15.600 -12.612 -2.324 1.00 93.50 95 PRO A N 1
ATOM 734 C CA . PRO A 1 95 ? -15.022 -13.172 -3.543 1.00 93.50 95 PRO A CA 1
ATOM 735 C C . PRO A 1 95 ? -15.711 -12.614 -4.799 1.00 93.50 95 PRO A C 1
ATOM 737 O O . PRO A 1 95 ? -16.935 -12.528 -4.843 1.00 93.50 95 PRO A O 1
ATOM 740 N N . GLY A 1 96 ? -14.923 -12.226 -5.806 1.00 92.75 96 GLY A N 1
ATOM 741 C CA . GLY A 1 96 ? -15.412 -11.598 -7.043 1.00 92.75 96 GLY A CA 1
ATOM 742 C C . GLY A 1 96 ? -15.516 -10.069 -6.994 1.00 92.75 96 GLY A C 1
ATOM 743 O O . GLY A 1 96 ? -15.714 -9.443 -8.031 1.00 92.75 96 GLY A O 1
ATOM 744 N N . GLN A 1 97 ? -15.341 -9.451 -5.823 1.00 96.50 97 GLN A N 1
ATOM 745 C CA . GLN A 1 97 ? -15.297 -7.997 -5.693 1.00 96.50 97 GLN A CA 1
ATOM 746 C C . GLN A 1 97 ? -13.987 -7.429 -6.258 1.00 96.50 97 GLN A C 1
ATOM 748 O O . GLN A 1 97 ? -12.897 -7.906 -5.933 1.00 96.50 97 GLN A O 1
ATOM 753 N N . PHE A 1 98 ? -14.093 -6.363 -7.052 1.00 96.31 98 PHE A N 1
ATOM 754 C CA . PHE A 1 98 ? -12.941 -5.556 -7.446 1.00 96.31 98 PHE A CA 1
ATOM 755 C C . PHE A 1 98 ? -12.519 -4.636 -6.299 1.00 96.31 98 PHE A C 1
ATOM 757 O O . PHE A 1 98 ? -13.361 -4.034 -5.631 1.00 96.31 98 PHE A O 1
ATOM 764 N N . VAL A 1 99 ? -11.211 -4.549 -6.061 1.00 96.25 99 VAL A N 1
ATOM 765 C CA . VAL A 1 99 ? -10.630 -3.800 -4.942 1.00 96.25 99 VAL A CA 1
ATOM 766 C C . VAL A 1 99 ? -9.460 -2.948 -5.414 1.00 96.25 99 VAL A C 1
ATOM 768 O O . VAL A 1 99 ? -8.624 -3.409 -6.193 1.00 96.25 99 VAL A O 1
ATOM 771 N N . ASP A 1 100 ? -9.368 -1.733 -4.880 1.00 96.12 100 ASP A N 1
ATOM 772 C CA . ASP A 1 100 ? -8.228 -0.846 -5.093 1.00 96.12 100 ASP A CA 1
ATOM 773 C C . ASP A 1 100 ? -7.138 -1.112 -4.052 1.00 96.12 100 ASP A C 1
ATOM 775 O O . ASP A 1 100 ? -7.394 -1.188 -2.846 1.00 96.12 100 ASP A O 1
ATOM 779 N N . VAL A 1 101 ? -5.891 -1.245 -4.512 1.00 94.75 101 VAL A N 1
ATOM 780 C CA . VAL A 1 101 ? -4.749 -1.584 -3.655 1.00 94.75 101 VAL A CA 1
ATOM 781 C C . VAL A 1 101 ? -3.671 -0.515 -3.759 1.00 94.75 101 VAL A C 1
ATOM 783 O O . VAL A 1 101 ? -3.097 -0.287 -4.820 1.00 94.75 101 VAL A O 1
ATOM 786 N N . THR A 1 102 ? -3.320 0.070 -2.614 1.00 94.69 102 THR A N 1
ATOM 787 C CA . THR A 1 102 ? -2.231 1.047 -2.505 1.00 94.69 102 THR A CA 1
ATOM 788 C C . THR A 1 102 ? -1.087 0.481 -1.674 1.00 94.69 102 THR A C 1
ATOM 790 O O . THR A 1 102 ? -1.262 0.076 -0.521 1.00 94.69 102 THR A O 1
ATOM 793 N N . ALA A 1 103 ? 0.122 0.492 -2.235 1.00 94.00 103 ALA A N 1
ATOM 794 C CA . ALA A 1 103 ? 1.336 0.056 -1.558 1.00 94.00 103 ALA A CA 1
ATOM 795 C C . ALA A 1 103 ? 2.547 0.885 -1.998 1.00 94.00 103 ALA A C 1
ATOM 797 O O . ALA A 1 103 ? 2.567 1.477 -3.075 1.00 94.00 103 ALA A O 1
ATOM 798 N N . LYS A 1 104 ? 3.590 0.902 -1.161 1.00 94.81 104 LYS A N 1
ATOM 799 C CA . LYS A 1 104 ? 4.890 1.439 -1.571 1.00 94.81 104 LYS A CA 1
ATOM 800 C C . LYS A 1 104 ? 5.538 0.442 -2.528 1.00 94.81 104 LYS A C 1
ATOM 802 O O . LYS A 1 104 ? 5.755 -0.710 -2.159 1.00 94.81 104 LYS A O 1
ATOM 807 N N . THR A 1 105 ? 5.842 0.885 -3.743 1.00 95.75 105 THR A N 1
ATOM 808 C CA . THR A 1 105 ? 6.564 0.075 -4.728 1.00 95.75 105 THR A CA 1
ATOM 809 C C . THR A 1 105 ? 8.008 -0.163 -4.292 1.00 95.75 105 THR A C 1
ATOM 811 O O . THR A 1 105 ? 8.580 0.628 -3.541 1.00 95.75 105 THR A O 1
ATOM 814 N N . ILE A 1 106 ? 8.627 -1.222 -4.813 1.00 96.19 106 ILE A N 1
ATOM 815 C CA . ILE A 1 106 ? 10.041 -1.523 -4.559 1.00 96.19 106 ILE A CA 1
ATOM 816 C C . ILE A 1 106 ? 10.911 -0.386 -5.110 1.00 96.19 106 ILE A C 1
ATOM 818 O O . ILE A 1 106 ? 10.864 -0.071 -6.303 1.00 96.19 106 ILE A O 1
ATOM 822 N N . GLY A 1 107 ? 11.722 0.218 -4.241 1.00 95.31 107 GLY A N 1
ATOM 823 C CA . GLY A 1 107 ? 12.713 1.211 -4.639 1.00 95.31 107 GLY A CA 1
ATOM 824 C C . GLY A 1 107 ? 13.818 0.569 -5.477 1.00 95.31 107 GLY A C 1
ATOM 825 O O . GLY A 1 107 ? 14.384 -0.446 -5.088 1.00 95.31 107 GLY A O 1
ATOM 826 N N . LYS A 1 108 ? 14.137 1.164 -6.632 1.00 96.19 108 LYS A N 1
ATOM 827 C CA . LYS A 1 108 ? 15.201 0.681 -7.533 1.00 96.19 108 LYS A CA 1
ATOM 828 C C . LYS A 1 108 ? 16.508 1.488 -7.415 1.00 96.19 108 LYS A C 1
ATOM 830 O O . LYS A 1 108 ? 17.415 1.267 -8.209 1.00 96.19 108 LYS A O 1
ATOM 835 N N . GLY A 1 109 ? 16.620 2.422 -6.468 1.00 96.38 109 GLY A N 1
ATOM 836 C CA . GLY A 1 109 ? 17.778 3.322 -6.337 1.00 96.38 109 GLY A CA 1
ATOM 837 C C . GLY A 1 109 ? 17.902 4.326 -7.493 1.00 96.38 109 GLY A C 1
ATOM 838 O O . GLY A 1 109 ? 16.920 4.606 -8.184 1.00 96.38 109 GLY A O 1
ATOM 839 N N . PHE A 1 110 ? 19.107 4.862 -7.718 1.00 96.81 110 PHE A N 1
ATOM 840 C CA . PHE A 1 110 ? 19.379 5.737 -8.863 1.00 96.81 110 PHE A CA 1
ATOM 841 C C . PHE A 1 110 ? 19.278 4.940 -10.172 1.00 96.81 110 PHE A C 1
ATOM 843 O O . PHE A 1 110 ? 19.948 3.924 -10.357 1.00 96.81 110 PHE A O 1
ATOM 850 N N . GLN A 1 111 ? 18.402 5.378 -11.077 1.00 96.69 111 GLN A N 1
ATOM 851 C CA . GLN A 1 111 ? 18.115 4.690 -12.335 1.00 96.69 111 GLN A CA 1
ATOM 852 C C . GLN A 1 111 ? 18.375 5.618 -13.519 1.00 96.69 111 GLN A C 1
ATOM 854 O O . GLN A 1 111 ? 17.867 6.738 -13.558 1.00 96.69 111 GLN A O 1
ATOM 859 N N . GLY A 1 112 ? 19.130 5.125 -14.504 1.00 95.88 112 GLY A N 1
ATOM 860 C CA . GLY A 1 112 ? 19.355 5.831 -15.764 1.00 95.88 112 GLY A CA 1
ATOM 861 C C . GLY A 1 112 ? 18.087 5.936 -16.621 1.00 95.88 112 GLY A C 1
ATOM 862 O O . GLY A 1 112 ? 17.126 5.181 -16.444 1.00 95.88 112 GLY A O 1
ATOM 863 N N . VAL A 1 113 ? 18.111 6.843 -17.599 1.00 96.25 113 VAL A N 1
ATOM 864 C CA . VAL A 1 113 ? 16.944 7.224 -18.419 1.00 96.25 113 VAL A CA 1
ATOM 865 C C . VAL A 1 113 ? 16.311 6.058 -19.179 1.00 96.25 113 VAL A C 1
ATOM 867 O O . VAL A 1 113 ? 15.090 5.962 -19.242 1.00 96.25 113 VAL A O 1
ATOM 870 N N . MET A 1 114 ? 17.114 5.105 -19.662 1.00 96.44 114 MET A N 1
ATOM 871 C CA . MET A 1 114 ? 16.588 3.927 -20.361 1.00 96.44 114 MET A CA 1
ATOM 872 C C . MET A 1 114 ? 15.742 3.033 -19.447 1.00 96.44 114 MET A C 1
ATOM 874 O O . MET A 1 114 ? 14.704 2.538 -19.864 1.00 96.44 114 MET A O 1
ATOM 878 N N . LYS A 1 115 ? 16.152 2.832 -18.187 1.00 95.81 115 LYS A N 1
ATOM 879 C CA . LYS A 1 115 ? 15.432 1.946 -17.256 1.00 95.81 115 LYS A CA 1
ATOM 880 C C . LYS A 1 115 ? 14.285 2.655 -16.533 1.00 95.81 115 LYS A C 1
ATOM 882 O O . LYS A 1 115 ? 13.310 2.003 -16.177 1.00 95.81 115 LYS A O 1
ATOM 887 N N . ARG A 1 116 ? 14.398 3.969 -16.304 1.00 96.62 116 ARG A N 1
ATOM 888 C CA . ARG A 1 116 ? 13.356 4.769 -15.643 1.00 96.62 116 ARG A CA 1
ATOM 889 C C . ARG A 1 116 ? 12.229 5.172 -16.594 1.00 96.62 116 ARG A C 1
ATOM 891 O O . ARG A 1 116 ? 11.075 5.124 -16.191 1.00 96.62 116 ARG A O 1
ATOM 898 N N . TRP A 1 117 ? 12.572 5.552 -17.823 1.00 95.75 117 TRP A N 1
ATOM 899 C CA . TRP A 1 117 ? 11.647 6.166 -18.781 1.00 95.75 117 TRP A CA 1
ATOM 900 C C . TRP A 1 117 ? 11.529 5.399 -20.102 1.00 95.75 117 TRP A C 1
ATOM 902 O O . TRP A 1 117 ? 10.832 5.849 -21.001 1.00 95.75 117 TRP A O 1
ATOM 912 N N . GLY A 1 118 ? 12.222 4.266 -20.257 1.00 95.62 118 GLY A N 1
ATOM 913 C CA . GLY A 1 118 ? 12.131 3.455 -21.475 1.00 95.62 118 GLY A CA 1
ATOM 914 C C . GLY A 1 118 ? 12.818 4.065 -22.701 1.00 95.62 118 GLY A C 1
ATOM 915 O O . GLY A 1 118 ? 12.472 3.717 -23.825 1.00 95.62 118 GLY A O 1
ATOM 916 N N . PHE A 1 119 ? 13.780 4.979 -22.521 1.00 96.38 119 PHE A N 1
ATOM 917 C CA . PHE A 1 119 ? 14.513 5.575 -23.646 1.00 96.38 119 PHE A CA 1
ATOM 918 C C . PHE A 1 119 ? 15.254 4.491 -24.443 1.00 96.38 119 PHE A C 1
ATOM 920 O O . PHE A 1 119 ? 15.848 3.588 -23.851 1.00 96.38 119 PHE A O 1
ATOM 927 N N . LYS A 1 120 ? 15.270 4.607 -25.779 1.00 93.88 120 LYS A N 1
ATOM 928 C CA . LYS A 1 120 ? 15.912 3.626 -26.677 1.00 93.88 120 LYS A CA 1
ATOM 929 C C . LYS A 1 120 ? 17.444 3.638 -26.617 1.00 93.88 120 LYS A C 1
ATOM 931 O O . LYS A 1 120 ? 18.066 2.624 -26.917 1.00 93.88 120 LYS A O 1
ATOM 936 N N . GLY A 1 121 ? 18.044 4.745 -26.180 1.00 93.56 121 GLY A N 1
ATOM 937 C CA . GLY A 1 121 ? 19.491 4.942 -26.243 1.00 93.56 121 GLY A CA 1
ATOM 938 C C . GLY A 1 121 ? 19.959 5.277 -27.660 1.00 93.56 121 GLY A C 1
ATOM 939 O O . GLY A 1 121 ? 19.168 5.682 -28.507 1.00 93.56 121 GLY A O 1
ATOM 940 N N . GLN A 1 122 ? 21.257 5.134 -27.892 1.00 93.12 122 GLN A N 1
ATOM 941 C CA . GLN A 1 122 ? 21.926 5.395 -29.165 1.00 93.12 122 GLN A CA 1
ATOM 942 C C . GLN A 1 122 ? 22.499 4.087 -29.736 1.00 93.12 122 GLN A C 1
ATOM 944 O O . GLN A 1 122 ? 22.665 3.127 -28.974 1.00 93.12 122 GLN A O 1
ATOM 949 N N . PRO A 1 123 ? 22.832 4.027 -31.040 1.00 94.38 123 PRO A N 1
ATOM 950 C CA . PRO A 1 123 ? 23.461 2.852 -31.640 1.00 94.38 123 PRO A CA 1
ATOM 951 C C . PRO A 1 123 ? 24.689 2.366 -30.856 1.00 94.38 123 PRO A C 1
ATOM 953 O O . PRO A 1 123 ? 25.440 3.155 -30.274 1.00 94.38 123 PRO A O 1
ATOM 956 N N . ALA A 1 124 ? 24.888 1.048 -30.823 1.00 92.62 124 ALA A N 1
ATOM 957 C CA . ALA A 1 124 ? 26.042 0.434 -30.165 1.00 92.62 124 ALA A CA 1
ATOM 958 C C . ALA A 1 124 ? 27.313 0.492 -31.034 1.00 92.62 124 ALA A C 1
ATOM 960 O O . ALA A 1 124 ? 28.414 0.555 -30.498 1.00 92.62 124 ALA A O 1
ATOM 961 N N . SER A 1 125 ? 27.153 0.498 -32.360 1.00 91.62 125 SER A N 1
ATOM 962 C CA . SER A 1 125 ? 28.224 0.523 -33.363 1.00 91.62 125 SER A CA 1
ATOM 963 C C . SER A 1 125 ? 28.120 1.764 -34.271 1.00 91.62 125 SER A C 1
ATOM 965 O O . SER A 1 125 ? 27.360 2.687 -33.979 1.00 91.62 125 SER A O 1
ATOM 967 N N . HIS A 1 126 ? 28.903 1.797 -35.359 1.00 88.56 126 HIS A N 1
ATOM 968 C CA . HIS A 1 126 ? 28.938 2.879 -36.359 1.00 88.56 126 HIS A CA 1
ATOM 969 C C . HIS A 1 126 ? 29.365 4.249 -35.799 1.00 88.56 126 HIS A C 1
ATOM 971 O O . HIS A 1 126 ? 28.685 5.254 -35.976 1.00 88.56 126 HIS A O 1
ATOM 977 N N . GLY A 1 127 ? 30.515 4.294 -35.117 1.00 90.56 127 GLY A N 1
ATOM 978 C CA . GLY A 1 127 ? 31.166 5.551 -34.714 1.00 90.56 127 GLY A CA 1
ATOM 979 C C . GLY A 1 127 ? 30.629 6.198 -33.432 1.00 90.56 127 GLY A C 1
ATOM 980 O O . GLY A 1 127 ? 31.163 7.214 -32.988 1.00 90.56 127 GLY A O 1
ATOM 981 N N . GLN A 1 128 ? 29.614 5.612 -32.789 1.00 90.25 128 GLN A N 1
ATOM 982 C CA . GLN A 1 128 ? 29.096 6.133 -31.526 1.00 90.25 128 GLN A CA 1
ATOM 983 C C . GLN A 1 128 ? 30.123 5.981 -30.389 1.00 90.25 128 GLN A C 1
ATOM 985 O O . GLN A 1 128 ? 30.575 4.877 -30.100 1.00 90.25 128 GLN A O 1
ATOM 990 N N . THR A 1 129 ? 30.446 7.074 -29.690 1.00 88.38 129 THR A N 1
ATOM 991 C CA . THR A 1 129 ? 31.485 7.092 -28.645 1.00 88.38 129 THR A CA 1
ATOM 992 C C . THR A 1 129 ? 30.909 7.514 -27.292 1.00 88.38 129 THR A C 1
ATOM 994 O O . THR A 1 129 ? 30.484 8.649 -27.111 1.00 88.38 129 THR A O 1
ATOM 997 N N . LYS A 1 130 ? 30.920 6.610 -26.298 1.00 88.44 130 LYS A N 1
ATOM 998 C CA . LYS A 1 130 ? 30.583 6.873 -24.874 1.00 88.44 130 LYS A CA 1
ATOM 999 C C . LYS A 1 130 ? 29.175 7.448 -24.598 1.00 88.44 130 LYS A C 1
ATOM 1001 O O . LYS A 1 130 ? 28.921 7.961 -23.498 1.00 88.44 130 LYS A O 1
ATOM 1006 N N . THR A 1 131 ? 28.234 7.349 -25.543 1.00 92.50 131 THR A N 1
ATOM 1007 C CA . THR A 1 131 ? 26.861 7.872 -25.372 1.00 92.50 131 THR A CA 1
ATOM 1008 C C . THR A 1 131 ? 25.729 6.860 -25.594 1.00 92.50 131 THR A C 1
ATOM 1010 O O . THR A 1 131 ? 24.565 7.241 -25.511 1.00 92.50 131 THR A O 1
ATOM 1013 N N . HIS A 1 132 ? 26.029 5.565 -25.753 1.00 93.38 132 HIS A N 1
ATOM 1014 C CA . HIS A 1 132 ? 25.051 4.503 -26.074 1.00 93.38 132 HIS A CA 1
ATOM 1015 C C . HIS A 1 132 ? 23.771 4.503 -25.217 1.00 93.38 132 HIS A C 1
ATOM 1017 O O . HIS A 1 132 ? 22.709 4.108 -25.681 1.00 93.38 132 HIS A O 1
ATOM 1023 N N . ARG A 1 133 ? 23.851 4.946 -23.954 1.00 95.31 133 ARG A N 1
ATOM 1024 C CA . ARG A 1 133 ? 22.720 4.952 -23.005 1.00 95.31 133 ARG A CA 1
ATOM 1025 C C . ARG A 1 133 ? 22.307 6.347 -22.523 1.00 95.31 133 ARG A C 1
ATOM 1027 O O . ARG A 1 133 ? 21.584 6.461 -21.532 1.00 95.31 133 ARG A O 1
ATOM 1034 N N . ARG A 1 134 ? 22.801 7.404 -23.174 1.00 93.56 134 ARG A N 1
ATOM 1035 C CA . ARG A 1 134 ? 22.482 8.798 -22.828 1.00 93.56 134 ARG A CA 1
ATOM 1036 C C . ARG A 1 134 ? 21.091 9.196 -23.349 1.00 93.56 134 ARG A C 1
ATOM 1038 O O . ARG A 1 134 ? 20.599 8.568 -24.284 1.00 93.56 134 ARG A O 1
ATOM 1045 N N . PRO A 1 135 ? 20.460 10.232 -22.763 1.00 94.25 135 PRO A N 1
ATOM 1046 C CA . PRO A 1 135 ? 19.115 10.661 -23.149 1.00 94.25 135 PRO A CA 1
ATOM 1047 C C . PRO A 1 135 ? 18.989 11.275 -24.549 1.00 94.25 135 PRO A C 1
ATOM 1049 O O . PRO A 1 135 ? 17.877 11.347 -25.055 1.00 94.25 135 PRO A O 1
ATOM 1052 N N . GLY A 1 136 ? 20.094 11.684 -25.179 1.00 92.12 136 GLY A N 1
ATOM 1053 C CA . GLY A 1 136 ? 20.055 12.505 -26.393 1.00 92.12 136 GLY A CA 1
ATOM 1054 C C . GLY A 1 136 ? 19.885 13.988 -26.054 1.00 92.12 136 GLY A C 1
ATOM 1055 O O . GLY A 1 136 ? 20.307 14.421 -24.979 1.00 92.12 136 GLY A O 1
ATOM 1056 N N . ALA A 1 137 ? 19.300 14.759 -26.972 1.00 91.88 137 ALA A N 1
ATOM 1057 C CA . ALA A 1 137 ? 18.987 16.168 -26.747 1.00 91.88 137 ALA A CA 1
ATOM 1058 C C . ALA A 1 137 ? 17.911 16.327 -25.658 1.00 91.88 137 ALA A C 1
ATOM 1060 O O . ALA A 1 137 ? 16.964 15.546 -25.596 1.00 91.88 137 ALA A O 1
ATOM 1061 N N . ILE A 1 138 ? 18.075 17.332 -24.795 1.00 92.50 138 ILE A N 1
ATOM 1062 C CA . ILE A 1 138 ? 17.176 17.596 -23.655 1.00 92.50 138 ILE A CA 1
ATOM 1063 C C . ILE A 1 138 ? 16.256 18.803 -23.873 1.00 92.50 138 ILE A C 1
ATOM 1065 O O . ILE A 1 138 ? 15.263 18.941 -23.170 1.00 92.50 138 ILE A O 1
ATOM 1069 N N . SER A 1 139 ? 16.597 19.670 -24.824 1.00 90.69 139 SER A N 1
ATOM 1070 C CA . SER A 1 139 ? 15.847 20.864 -25.204 1.00 90.69 139 SER A CA 1
ATOM 1071 C C . SER A 1 139 ? 16.269 21.291 -26.606 1.00 90.69 139 SER A C 1
ATOM 1073 O O . SER A 1 139 ? 17.321 20.872 -27.098 1.00 90.69 139 SER A O 1
ATOM 1075 N N . THR A 1 140 ? 15.452 22.140 -27.212 1.00 88.25 140 THR A N 1
ATOM 1076 C CA . THR A 1 140 ? 15.783 22.917 -28.409 1.00 88.25 140 THR A CA 1
ATOM 1077 C C . THR A 1 140 ? 16.406 24.256 -27.987 1.00 88.25 140 THR A C 1
ATOM 1079 O O . THR A 1 140 ? 16.210 24.672 -26.839 1.00 88.25 140 THR A O 1
ATOM 1082 N N . ASN A 1 141 ? 17.161 24.888 -28.893 1.00 71.62 141 ASN A N 1
ATOM 1083 C CA . ASN A 1 141 ? 17.602 26.285 -28.771 1.00 71.62 141 ASN A CA 1
ATOM 1084 C C . ASN A 1 141 ? 16.509 27.257 -29.215 1.00 71.62 141 ASN A C 1
ATOM 1086 O O . ASN A 1 141 ? 15.711 26.862 -30.096 1.00 71.62 141 ASN A O 1
#

Secondary structure (DSSP, 8-state):
-EEEE-TTS-EEEE------SEEEEEEE-TTTTTTS-EEEEEEEEE--TTSS-GGGGHHHHHTT---EEEEEEEEE-GGG---TT-EE-GGGSPTT-------PPPP--S--HHHHH------SSTT--S-TTS-------

Sequence (141 aa):
MMPIWTKSGEKHAVTLLKVQDCHVLRYVSKEESGGKTAKLLVGGKNVSPFSKPESAHEIFREAGVPRKQKVTTFNVTDDAIIKPGTPLYAAHFRPGQFVDVTAKTIGKGFQGVMKRWGFKGQPASHGQTKTHRRPGAISTN

Foldseek 3Di:
DDWDADPVRDIDDDDDDDFAFKFFQDWQDCVNVVNDFIKTKIFGDADDDVPDDPVQCVSCVVLVHHDGPDIDMDGDHPVPDDRRVDTDDPVVDDPPDDDDDDDDDDDPPDDACCVPPVAQADDPDDPDDPGRRPNPDDDDD

pLDDT: mean 91.57, std 5.45, range [71.62, 96.81]

Radius of gyration: 24.03 Å; chains: 1; bounding box: 54×52×61 Å

InterPro domains:
  IPR000597 Large ribosomal subunit protein uL3 [PF00297] (9-140)
  IPR009000 Translation protein, beta-barrel domain superfamily [SSF50447] (1-139)
  IPR019926 Large ribosomal subunit protein uL3, conserved site [PS00474] (93-116)
  IPR019927 Large ribosomal subunit protein uL3, bacteria/organella [PTHR11229] (1-140)
  IPR044892 Ribosomal protein L3, domain 3, archaeal-type superfamily [G3DSA:4.10.960.10] (89-141)